Protein AF-A0A978UAP6-F1 (afdb_monomer_lite)

Radius of gyration: 18.36 Å; chains: 1; bounding box: 58×36×47 Å

Sequence (114 aa):
MGHSIQLDHVVLLTVEFDDREIFQWSKVTTSINNLILGKLYYDHCGTMRIQGNHNYSCKLKFKEQSIIDQYPHQVHGSVQDRNGKMIAILFGKWDESMHYVDRNCSGKGKGLES

Structure (mmCIF, N/CA/C/O backbone):
data_AF-A0A978UAP6-F1
#
_entry.id   AF-A0A978UAP6-F1
#
loop_
_atom_site.group_PDB
_atom_site.id
_atom_site.type_symbol
_atom_site.label_atom_id
_atom_site.label_alt_id
_atom_site.label_comp_id
_atom_site.label_asym_id
_atom_site.label_entity_id
_atom_site.label_seq_id
_atom_site.pdbx_PDB_ins_code
_atom_site.Cartn_x
_atom_site.Cartn_y
_atom_site.Cartn_z
_atom_site.occupancy
_atom_site.B_iso_or_equiv
_atom_site.auth_seq_id
_atom_site.auth_comp_id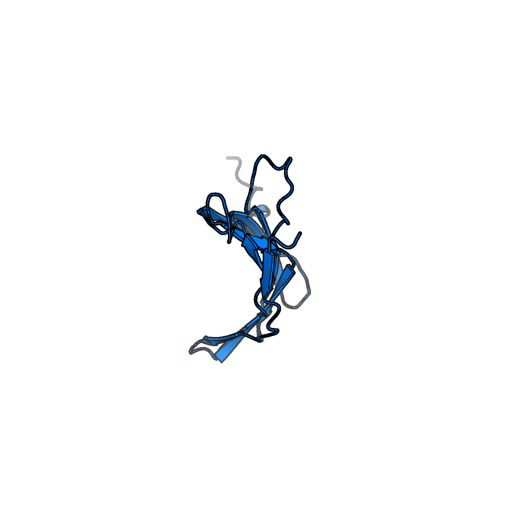
_atom_site.auth_asym_id
_atom_site.auth_atom_id
_atom_site.pdbx_PDB_model_num
ATOM 1 N N . MET A 1 1 ? -17.503 -7.825 25.198 1.00 42.81 1 MET A N 1
ATOM 2 C CA . MET A 1 1 ? -18.664 -7.089 24.656 1.00 42.81 1 MET A CA 1
ATOM 3 C C . MET A 1 1 ? -18.239 -6.595 23.285 1.00 42.81 1 MET A C 1
ATOM 5 O O . MET A 1 1 ? -17.190 -5.977 23.203 1.00 42.81 1 MET A O 1
ATOM 9 N N . GLY A 1 2 ? -18.893 -7.040 22.213 1.00 53.28 2 GLY A N 1
ATOM 10 C CA . GLY A 1 2 ? -18.438 -6.805 20.837 1.00 53.28 2 GLY A CA 1
ATOM 11 C C . GLY A 1 2 ? -18.631 -5.349 20.416 1.00 53.28 2 GLY A C 1
ATOM 12 O O . GLY A 1 2 ? -19.731 -4.823 20.547 1.00 53.28 2 GLY A O 1
ATOM 13 N N . HIS A 1 3 ? -17.565 -4.706 19.932 1.00 62.56 3 HIS A N 1
ATOM 14 C CA . HIS A 1 3 ? -17.578 -3.297 19.509 1.00 62.56 3 HIS A CA 1
ATOM 15 C C . HIS A 1 3 ? -17.054 -3.074 18.079 1.00 62.56 3 HIS A C 1
ATOM 17 O O . HIS A 1 3 ? -16.955 -1.924 17.650 1.00 62.56 3 HIS A O 1
ATOM 23 N N . SER A 1 4 ? -16.752 -4.141 17.330 1.00 53.44 4 SER A N 1
ATOM 24 C CA . SER A 1 4 ? -16.242 -4.054 15.959 1.00 53.44 4 SER A CA 1
ATOM 25 C C . SER A 1 4 ? -16.823 -5.148 15.060 1.00 53.44 4 SER A C 1
ATOM 27 O O . SER A 1 4 ? -17.086 -6.269 15.498 1.00 53.44 4 SER A O 1
ATOM 29 N N . ILE A 1 5 ? -17.035 -4.800 13.789 1.00 71.25 5 ILE A N 1
ATOM 30 C CA . ILE A 1 5 ? -17.322 -5.741 12.701 1.00 71.25 5 ILE A CA 1
ATOM 31 C C . ILE A 1 5 ? -16.099 -5.730 11.786 1.00 71.25 5 ILE A C 1
ATOM 33 O O . ILE A 1 5 ? -15.694 -4.665 11.313 1.00 71.25 5 ILE A O 1
ATOM 37 N N . GLN A 1 6 ? -15.519 -6.906 11.550 1.00 58.72 6 GLN A N 1
ATOM 38 C CA . GLN A 1 6 ? -14.449 -7.106 10.576 1.00 58.72 6 GLN A CA 1
ATOM 39 C C . GLN A 1 6 ? -15.047 -7.660 9.283 1.00 58.72 6 GLN A C 1
ATOM 41 O O . GLN A 1 6 ? -15.780 -8.648 9.299 1.00 58.72 6 GLN A O 1
ATOM 46 N N . LEU A 1 7 ? -14.743 -7.006 8.164 1.00 56.16 7 LEU A N 1
ATOM 47 C CA . LEU A 1 7 ? -15.136 -7.447 6.829 1.00 56.16 7 LEU A CA 1
ATOM 48 C C . LEU A 1 7 ? -13.905 -8.000 6.104 1.00 56.16 7 LEU A C 1
ATOM 50 O O . LEU A 1 7 ? -13.169 -7.238 5.480 1.00 56.16 7 LEU A O 1
ATOM 54 N N . ASP A 1 8 ? -13.709 -9.317 6.158 1.00 58.12 8 ASP A N 1
ATOM 55 C CA . ASP A 1 8 ? -12.714 -10.030 5.346 1.00 58.12 8 ASP A CA 1
ATOM 56 C C . ASP A 1 8 ? -13.405 -10.675 4.140 1.00 58.12 8 ASP A C 1
ATOM 58 O O . ASP A 1 8 ? -13.589 -11.888 4.054 1.00 58.12 8 ASP A O 1
ATOM 62 N N . HIS A 1 9 ? -13.821 -9.851 3.178 1.00 53.97 9 HIS A N 1
ATOM 63 C CA . HIS A 1 9 ? -14.132 -10.381 1.857 1.00 53.97 9 HIS A CA 1
ATOM 64 C C . HIS A 1 9 ? -12.829 -10.427 1.059 1.00 53.97 9 HIS A C 1
ATOM 66 O O . HIS A 1 9 ? -12.277 -9.382 0.707 1.00 53.97 9 HIS A O 1
ATOM 72 N N . VAL A 1 10 ? -12.338 -11.629 0.747 1.00 66.06 10 VAL A N 1
ATOM 73 C CA . VAL A 1 10 ? -11.191 -11.817 -0.155 1.00 66.06 10 VAL A CA 1
ATOM 74 C C . VAL A 1 10 ? -11.665 -11.551 -1.590 1.00 66.06 10 VAL A C 1
ATOM 76 O O . VAL A 1 10 ? -11.893 -12.461 -2.376 1.00 66.06 10 VAL A O 1
ATOM 79 N N . VAL A 1 11 ? -11.926 -10.280 -1.911 1.00 82.75 11 VAL A N 1
ATOM 80 C CA . VAL A 1 11 ? -12.155 -9.816 -3.286 1.00 82.75 11 VAL A CA 1
ATOM 81 C C . VAL A 1 11 ? -10.795 -9.559 -3.916 1.00 82.75 11 VAL A C 1
ATOM 83 O O . VAL A 1 11 ? -9.993 -8.805 -3.360 1.00 82.75 11 VAL A O 1
ATOM 86 N N . LEU A 1 12 ? -10.538 -10.155 -5.077 1.00 89.56 12 LEU A N 1
ATOM 87 C CA . LEU A 1 12 ? -9.438 -9.740 -5.938 1.00 89.56 12 LEU A CA 1
ATOM 88 C C . LEU A 1 12 ? -9.932 -8.605 -6.837 1.00 89.56 12 LEU A C 1
ATOM 90 O O . LEU A 1 12 ? -10.754 -8.817 -7.725 1.00 89.56 12 LEU A O 1
ATOM 94 N N . LEU A 1 13 ? -9.450 -7.396 -6.579 1.00 95.00 13 LEU A N 1
ATOM 95 C CA . LEU A 1 13 ? -9.656 -6.247 -7.448 1.00 95.00 13 LEU A CA 1
ATOM 96 C C . LEU A 1 13 ? -8.665 -6.337 -8.604 1.00 95.00 13 LEU A C 1
ATOM 98 O O . LEU A 1 13 ? -7.512 -6.707 -8.396 1.00 95.00 13 LEU A O 1
ATOM 102 N N . THR A 1 14 ? -9.131 -6.022 -9.808 1.00 95.56 14 THR A N 1
ATOM 103 C CA . THR A 1 14 ? -8.322 -6.003 -11.029 1.00 95.56 14 THR A CA 1
ATOM 104 C C . THR A 1 14 ? -8.540 -4.671 -11.732 1.00 95.56 14 THR A C 1
ATOM 106 O O . THR A 1 14 ? -9.684 -4.258 -11.917 1.00 95.56 14 THR A O 1
ATOM 109 N N . VAL A 1 15 ? -7.451 -4.009 -12.108 1.00 96.31 15 VAL A N 1
ATOM 110 C CA . VAL A 1 15 ? -7.450 -2.843 -12.998 1.00 96.31 15 VAL A CA 1
ATOM 111 C C . VAL A 1 15 ? -6.629 -3.202 -14.223 1.00 96.31 15 VAL A C 1
ATOM 113 O O . VAL A 1 15 ? -5.492 -3.640 -14.076 1.00 96.31 15 VAL A O 1
ATOM 116 N N . GLU A 1 16 ? -7.213 -3.020 -15.403 1.00 96.81 16 GLU A N 1
ATOM 117 C CA . GLU A 1 16 ? -6.561 -3.182 -16.701 1.00 96.81 16 GLU A CA 1
ATOM 118 C C . GLU A 1 16 ? -6.492 -1.815 -17.387 1.00 96.81 16 GLU A C 1
ATOM 120 O O . GLU A 1 16 ? -7.492 -1.095 -17.447 1.00 96.81 16 GLU A O 1
ATOM 125 N N . PHE A 1 17 ? -5.302 -1.452 -17.856 1.00 95.00 17 PHE A N 1
ATOM 126 C CA . PHE A 1 17 ? -5.040 -0.248 -18.637 1.00 95.00 17 PHE A CA 1
ATOM 127 C C . PHE A 1 17 ? -5.044 -0.562 -20.142 1.00 95.00 17 PHE A C 1
ATO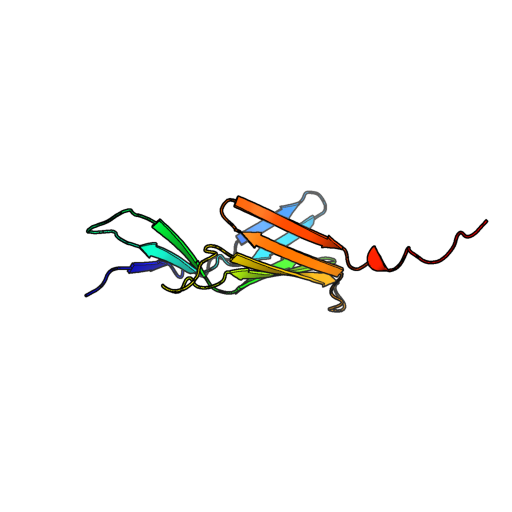M 129 O O . PHE A 1 17 ? -4.877 -1.711 -20.551 1.00 95.00 17 PHE A O 1
ATOM 136 N N . ASP A 1 18 ? -5.196 0.463 -20.986 1.00 97.06 18 ASP A N 1
ATOM 137 C CA . ASP A 1 18 ? -5.274 0.310 -22.452 1.00 97.06 18 ASP A CA 1
ATOM 138 C C . ASP A 1 18 ? -4.011 -0.318 -23.077 1.00 97.06 18 ASP A C 1
ATOM 140 O O . ASP A 1 18 ? -4.067 -0.932 -24.145 1.00 97.06 18 ASP A O 1
ATOM 144 N N . ASP A 1 19 ? -2.862 -0.197 -22.406 1.00 95.25 19 ASP A N 1
ATOM 145 C CA . ASP A 1 19 ? -1.592 -0.823 -22.790 1.00 95.25 19 ASP A CA 1
ATOM 146 C C . ASP A 1 19 ? -1.478 -2.298 -22.355 1.00 95.25 19 ASP A C 1
ATOM 148 O O . ASP A 1 19 ? -0.428 -2.924 -22.536 1.00 95.25 19 ASP A O 1
ATOM 152 N N . ARG A 1 20 ? -2.577 -2.867 -21.840 1.00 95.12 20 ARG A N 1
ATOM 153 C CA . ARG A 1 20 ? -2.704 -4.227 -21.295 1.00 95.12 20 ARG A CA 1
ATOM 154 C C . ARG A 1 20 ? -1.917 -4.462 -20.008 1.00 95.12 20 ARG A C 1
ATOM 156 O O . ARG A 1 20 ? -1.717 -5.618 -19.617 1.00 95.12 20 ARG A O 1
ATOM 163 N N . GLU A 1 21 ? -1.470 -3.405 -19.330 1.00 94.81 21 GLU A N 1
ATOM 164 C CA . GLU A 1 21 ? -0.954 -3.544 -17.975 1.00 94.81 21 GLU A CA 1
ATOM 165 C C . GLU A 1 21 ? -2.114 -3.839 -17.013 1.00 94.81 21 GLU A C 1
ATOM 167 O O . GLU A 1 21 ? -3.126 -3.139 -16.978 1.00 94.81 21 GLU A O 1
ATOM 172 N N . ILE A 1 22 ? -1.971 -4.915 -16.241 1.00 95.12 22 ILE A N 1
ATOM 173 C CA . ILE A 1 22 ? -2.972 -5.402 -15.295 1.00 95.12 22 ILE A CA 1
ATOM 174 C C . ILE A 1 22 ? -2.376 -5.350 -13.897 1.00 95.12 22 ILE A C 1
ATOM 176 O O . ILE A 1 22 ? -1.333 -5.956 -13.647 1.00 95.12 22 ILE A O 1
ATOM 180 N N . PHE A 1 23 ? -3.081 -4.703 -12.972 1.00 95.75 23 PHE A N 1
ATOM 181 C CA . PHE A 1 23 ? -2.772 -4.728 -11.547 1.00 95.75 23 PHE A CA 1
ATOM 182 C C . PHE A 1 23 ? -3.869 -5.430 -10.768 1.00 95.75 23 PHE A C 1
ATOM 184 O O . PHE A 1 23 ? -5.054 -5.134 -10.928 1.00 95.75 23 PHE A O 1
ATOM 191 N N . GLN A 1 24 ? -3.459 -6.328 -9.877 1.00 95.88 24 GLN A N 1
ATOM 192 C CA . GLN A 1 24 ? -4.364 -7.088 -9.029 1.00 95.88 24 GLN A CA 1
ATOM 193 C C . GLN A 1 24 ? -3.993 -6.953 -7.560 1.00 95.88 24 GLN A C 1
ATOM 195 O O . GLN A 1 24 ? -2.817 -7.016 -7.196 1.00 95.88 24 GLN A O 1
ATOM 200 N N . TRP A 1 25 ? -4.993 -6.777 -6.702 1.00 95.69 25 TRP A N 1
ATOM 201 C CA . TRP A 1 25 ? -4.797 -6.743 -5.256 1.00 95.69 25 TRP A CA 1
ATOM 202 C C . TRP A 1 25 ? -6.067 -7.116 -4.506 1.00 95.69 25 TRP A C 1
ATOM 204 O O . TRP A 1 25 ? -7.181 -6.940 -4.994 1.00 95.69 25 TRP A O 1
ATOM 214 N N . SER A 1 26 ? -5.903 -7.590 -3.276 1.00 92.38 26 SER A N 1
ATOM 215 C CA . SER A 1 26 ? -7.010 -7.704 -2.329 1.00 92.38 26 SER A CA 1
ATOM 216 C C . SER A 1 26 ? -7.053 -6.497 -1.405 1.00 92.38 26 SER A C 1
ATOM 218 O O . SER A 1 26 ? -6.012 -5.959 -1.016 1.00 92.38 26 SER A O 1
ATOM 220 N N . LYS A 1 27 ? -8.268 -6.070 -1.043 1.00 89.25 27 LYS A N 1
ATOM 221 C CA . LYS A 1 27 ? -8.459 -5.049 -0.010 1.00 89.25 27 LYS A CA 1
ATOM 222 C C . LYS A 1 27 ? -7.870 -5.553 1.314 1.00 89.25 27 LYS A C 1
ATOM 224 O O . LYS A 1 27 ? -7.936 -6.742 1.611 1.00 89.25 27 LYS A O 1
ATOM 229 N N . VAL A 1 28 ? -7.299 -4.646 2.100 1.00 90.50 28 VAL A N 1
ATOM 230 C CA . VAL A 1 28 ? -6.932 -4.934 3.492 1.00 90.50 28 VAL A CA 1
ATOM 231 C C . VAL A 1 28 ? -8.168 -4.968 4.388 1.00 90.50 28 VAL A C 1
ATOM 233 O O . VAL A 1 28 ? -9.215 -4.413 4.034 1.00 90.50 28 VAL A O 1
ATOM 236 N N . THR A 1 29 ? -8.037 -5.588 5.559 1.00 89.69 29 THR A N 1
ATOM 237 C CA . THR A 1 29 ? -9.106 -5.646 6.554 1.00 89.69 29 THR A CA 1
ATOM 238 C C . THR A 1 29 ? -9.544 -4.231 6.923 1.00 89.69 29 THR A C 1
ATOM 240 O O . THR A 1 29 ? -8.727 -3.347 7.187 1.00 89.69 29 THR A O 1
ATOM 243 N N . THR A 1 30 ? -10.857 -4.005 6.897 1.00 88.50 30 THR A N 1
ATOM 244 C CA . THR A 1 30 ? -11.479 -2.748 7.320 1.00 88.50 30 THR A CA 1
ATOM 245 C C . THR A 1 30 ? -12.332 -3.008 8.548 1.00 88.50 30 THR A C 1
ATOM 247 O O . THR A 1 30 ? -13.235 -3.844 8.498 1.00 88.50 30 THR A O 1
ATOM 250 N N . SER A 1 31 ? -12.071 -2.259 9.614 1.00 85.81 31 SER A N 1
ATOM 251 C CA . SER A 1 31 ? -12.856 -2.304 10.846 1.00 85.81 31 SER A CA 1
ATOM 252 C C . SER A 1 31 ? -13.687 -1.035 10.963 1.00 85.81 31 SER A C 1
ATOM 254 O O . SER A 1 31 ? -13.158 0.066 10.814 1.00 85.81 31 SER A O 1
ATOM 256 N N . ILE A 1 32 ? -14.982 -1.186 11.242 1.00 85.75 32 ILE A N 1
ATOM 257 C CA . ILE A 1 32 ? -15.865 -0.073 11.612 1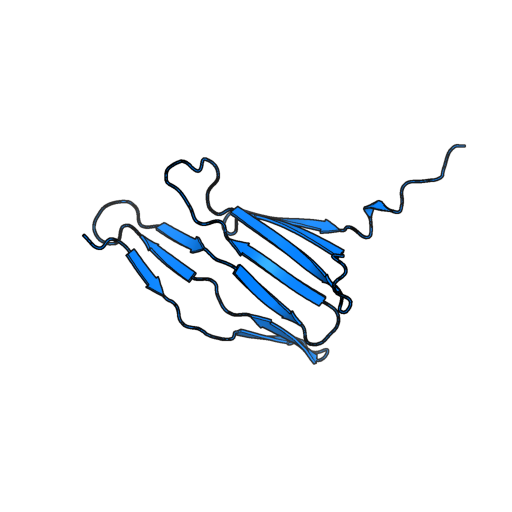.00 85.75 32 ILE A CA 1
ATOM 258 C C . ILE A 1 32 ? -16.081 -0.151 13.119 1.00 85.75 32 ILE A C 1
ATOM 260 O O . ILE A 1 32 ? -16.549 -1.173 13.627 1.00 85.75 32 ILE A O 1
ATOM 264 N N . ASN A 1 33 ? -15.724 0.916 13.826 1.00 84.25 33 ASN A N 1
ATOM 265 C CA . ASN A 1 33 ? -15.698 0.959 15.283 1.00 84.25 33 ASN A CA 1
ATOM 266 C C . ASN A 1 33 ? -16.752 1.931 15.836 1.00 84.25 33 ASN A C 1
ATOM 268 O O . ASN A 1 33 ? -17.231 2.821 15.129 1.00 84.25 33 ASN A O 1
ATOM 272 N N . ASN A 1 34 ? -17.080 1.779 17.124 1.00 84.19 34 ASN A N 1
ATOM 273 C CA . ASN A 1 34 ? -18.023 2.630 17.868 1.00 84.19 34 ASN A CA 1
ATOM 274 C C . ASN A 1 34 ? -19.452 2.668 17.285 1.00 84.19 34 ASN A C 1
ATOM 276 O O . ASN A 1 34 ? -20.102 3.708 17.291 1.00 84.19 34 ASN A O 1
ATOM 280 N N . LEU A 1 35 ? -19.971 1.525 16.820 1.00 84.31 35 LEU A N 1
ATOM 281 C CA . LEU A 1 35 ? -21.312 1.428 16.212 1.00 84.31 35 LEU A CA 1
ATOM 282 C C . LEU A 1 35 ? -22.481 1.726 17.172 1.00 84.31 35 LEU A C 1
ATOM 284 O O . LEU A 1 35 ? -23.582 2.006 16.712 1.00 84.31 35 LEU A O 1
ATOM 288 N N . ILE A 1 36 ? -22.263 1.633 18.488 1.00 79.19 36 ILE A N 1
ATOM 289 C CA . ILE A 1 36 ? -23.323 1.773 19.505 1.00 79.19 36 ILE A CA 1
ATOM 290 C C . ILE A 1 36 ? -23.201 3.099 20.264 1.00 79.19 36 ILE A C 1
ATOM 292 O O . ILE A 1 36 ? -24.205 3.758 20.519 1.00 79.19 36 ILE A O 1
ATOM 296 N N . LEU A 1 37 ? -21.984 3.497 20.645 1.00 76.38 37 LEU A N 1
ATOM 297 C CA . LEU A 1 37 ? -21.747 4.702 21.435 1.00 76.38 37 LEU A CA 1
ATOM 298 C C . LEU A 1 37 ? -20.360 5.282 21.132 1.00 76.38 37 LEU A C 1
ATOM 300 O O . LEU A 1 37 ? -19.373 4.548 21.118 1.00 76.38 37 LEU A O 1
ATOM 304 N N . GLY A 1 38 ? -20.291 6.600 20.933 1.00 80.44 38 GLY A N 1
ATOM 305 C CA . GLY A 1 38 ? -19.067 7.330 20.592 1.00 80.44 38 GLY A CA 1
ATOM 306 C C . GLY A 1 38 ? -19.040 7.816 19.141 1.00 80.44 38 GLY A C 1
ATOM 307 O O . GLY A 1 38 ? -20.015 7.690 18.404 1.00 80.44 38 GLY A O 1
ATOM 308 N N . LYS A 1 39 ? -17.914 8.411 18.726 1.00 81.88 39 LYS A N 1
ATOM 309 C CA . LYS A 1 39 ? -17.713 8.835 17.334 1.00 81.88 39 LYS A CA 1
ATOM 310 C C . LYS A 1 39 ? -17.347 7.618 16.493 1.00 81.88 39 LYS A C 1
ATOM 312 O O . LYS A 1 39 ? -16.352 6.952 16.783 1.00 81.88 39 LYS A O 1
ATOM 317 N N . LEU A 1 40 ? -18.141 7.362 15.459 1.00 87.19 40 LEU A N 1
ATOM 318 C CA . LEU A 1 40 ? -17.870 6.320 14.480 1.00 87.19 40 LEU A CA 1
ATOM 319 C C . LEU A 1 40 ? -16.559 6.620 13.745 1.00 87.19 40 LEU A C 1
ATOM 321 O O . LEU A 1 40 ? -16.334 7.749 13.303 1.00 87.19 40 LEU A O 1
ATOM 325 N N . TYR A 1 41 ? -15.705 5.608 13.620 1.00 82.38 41 TYR A N 1
ATOM 326 C CA . TYR A 1 41 ? -14.475 5.698 12.838 1.00 82.38 41 TYR A CA 1
ATOM 327 C C . TYR A 1 41 ? -14.161 4.374 12.144 1.00 82.38 41 TYR A C 1
ATOM 329 O O . TYR A 1 41 ? -14.632 3.306 12.548 1.00 82.38 41 TYR A O 1
ATOM 337 N N . TYR A 1 42 ? -13.365 4.477 11.086 1.00 87.44 42 TYR A N 1
ATOM 338 C CA . TYR A 1 42 ? -12.936 3.367 10.249 1.00 87.44 42 TYR A CA 1
ATOM 339 C C . TYR A 1 42 ? -11.432 3.212 10.394 1.00 87.44 42 TYR A C 1
ATOM 341 O O . TYR A 1 42 ? -10.726 4.217 10.420 1.00 87.44 42 TYR A O 1
ATOM 349 N N . ASP A 1 43 ? -10.955 1.976 10.448 1.00 88.50 43 ASP A N 1
ATOM 350 C CA . ASP A 1 43 ? -9.526 1.694 10.372 1.00 88.50 43 ASP A CA 1
ATOM 351 C C . ASP A 1 43 ? -9.235 0.653 9.290 1.00 88.50 43 ASP A C 1
ATOM 353 O O . ASP A 1 43 ? -10.083 -0.175 8.930 1.00 88.50 43 ASP A O 1
ATOM 357 N N . HIS A 1 44 ? -8.029 0.730 8.745 1.00 91.12 44 HIS A N 1
ATOM 358 C CA . HIS A 1 44 ? -7.494 -0.197 7.763 1.00 91.12 44 HIS A CA 1
ATOM 359 C C . HIS A 1 44 ? -6.229 -0.806 8.341 1.00 91.12 44 HIS A C 1
ATOM 361 O O . HIS A 1 44 ? -5.309 -0.085 8.714 1.00 91.12 44 HIS A O 1
ATOM 367 N N . CYS A 1 45 ? -6.158 -2.132 8.385 1.00 91.25 45 CYS A N 1
ATOM 368 C CA . CYS A 1 45 ? -4.992 -2.823 8.916 1.00 91.25 45 CYS A CA 1
ATOM 369 C C . CYS A 1 45 ? -4.622 -4.036 8.063 1.00 91.25 45 CYS A C 1
ATOM 371 O O . CYS A 1 45 ? -5.451 -4.639 7.384 1.00 91.25 45 CYS A O 1
ATOM 373 N N . GLY A 1 46 ? -3.335 -4.383 8.082 1.00 93.12 46 GLY A N 1
ATOM 374 C CA . GLY A 1 46 ? -2.811 -5.543 7.368 1.00 93.12 46 GLY A CA 1
ATOM 375 C C . GLY A 1 46 ? -1.932 -5.178 6.176 1.00 93.12 46 GLY A C 1
ATOM 376 O O . GLY A 1 46 ? -1.404 -4.072 6.063 1.00 93.12 46 GLY A O 1
ATOM 377 N N . THR A 1 47 ? -1.688 -6.159 5.307 1.00 95.25 47 THR A N 1
ATOM 378 C CA . THR A 1 47 ? -0.772 -6.014 4.168 1.00 95.25 47 THR A CA 1
ATOM 379 C C . THR A 1 47 ? -1.518 -6.158 2.851 1.00 95.25 47 THR A C 1
ATOM 381 O O . THR A 1 47 ? -1.974 -7.249 2.521 1.00 95.25 47 THR A O 1
ATOM 384 N N . MET A 1 48 ? -1.539 -5.087 2.063 1.00 95.75 48 MET A N 1
ATOM 385 C CA . MET A 1 48 ? -1.949 -5.119 0.665 1.00 95.75 48 MET A CA 1
ATOM 386 C C . MET A 1 48 ? -0.759 -5.517 -0.204 1.00 95.75 48 MET A C 1
ATOM 388 O O . MET A 1 48 ? 0.341 -4.976 -0.055 1.00 95.75 48 MET A O 1
ATOM 392 N N . ARG A 1 49 ? -0.977 -6.445 -1.132 1.00 95.62 49 ARG A N 1
ATOM 393 C CA . ARG A 1 49 ? -0.023 -6.764 -2.195 1.00 95.62 49 ARG A CA 1
ATOM 394 C C . ARG A 1 49 ? -0.678 -6.442 -3.524 1.00 95.62 49 ARG A C 1
ATOM 396 O O . ARG A 1 49 ? -1.719 -7.012 -3.829 1.00 95.62 49 ARG A O 1
ATOM 403 N N . ILE A 1 50 ? -0.062 -5.533 -4.264 1.00 96.56 50 ILE A N 1
ATOM 404 C CA . ILE A 1 50 ? -0.456 -5.145 -5.610 1.00 96.56 50 ILE A CA 1
ATOM 405 C C . ILE A 1 50 ? 0.521 -5.825 -6.563 1.00 96.56 50 ILE A C 1
ATOM 407 O O . ILE A 1 50 ? 1.726 -5.565 -6.523 1.00 96.56 50 ILE A O 1
ATOM 411 N N . GLN A 1 51 ? 0.007 -6.734 -7.378 1.00 95.06 51 GLN A N 1
ATOM 412 C CA . GLN A 1 51 ? 0.773 -7.491 -8.358 1.00 95.06 51 GLN A CA 1
ATOM 413 C C . GLN A 1 51 ? 0.453 -6.958 -9.749 1.00 95.06 51 GLN A C 1
ATOM 415 O O . GLN A 1 51 ? -0.700 -7.006 -10.166 1.00 95.06 51 GLN A O 1
ATOM 420 N N . GLY A 1 52 ? 1.465 -6.427 -10.436 1.00 91.94 52 GLY A N 1
ATOM 421 C CA . GLY A 1 52 ? 1.390 -6.126 -11.860 1.00 91.94 52 GLY A CA 1
ATOM 422 C C . GLY A 1 52 ? 1.732 -7.358 -12.702 1.00 91.94 52 GLY A C 1
ATOM 423 O O . GLY A 1 52 ? 2.537 -8.190 -12.279 1.00 91.94 52 GLY A O 1
ATOM 424 N N . ASN A 1 53 ? 1.168 -7.463 -13.905 1.00 92.50 53 ASN A N 1
ATOM 425 C CA . ASN A 1 53 ? 1.551 -8.475 -14.902 1.00 92.50 53 ASN A CA 1
ATOM 426 C C . ASN A 1 53 ? 2.846 -8.124 -15.670 1.00 92.50 53 ASN A C 1
ATOM 428 O O . ASN A 1 53 ? 3.366 -8.970 -16.397 1.00 92.50 53 ASN A O 1
ATOM 432 N N . HIS A 1 54 ? 3.360 -6.898 -15.523 1.00 91.12 54 HIS A N 1
ATOM 433 C CA . HIS A 1 54 ? 4.553 -6.399 -16.212 1.00 91.12 54 HIS A CA 1
ATOM 434 C C . HIS A 1 54 ? 5.748 -6.199 -15.262 1.00 91.12 54 HIS A C 1
ATOM 436 O O . HIS A 1 54 ? 6.385 -7.157 -14.825 1.00 91.12 54 HIS A O 1
ATOM 442 N N . ASN A 1 55 ? 6.123 -4.942 -15.003 1.00 90.75 55 ASN A N 1
ATOM 443 C CA . ASN A 1 55 ? 7.454 -4.602 -14.503 1.00 90.75 55 ASN A CA 1
ATOM 444 C C . ASN A 1 55 ? 7.519 -4.442 -12.990 1.00 90.75 55 ASN A C 1
ATOM 446 O O . ASN A 1 55 ? 8.602 -4.606 -12.427 1.00 90.75 55 ASN A O 1
ATOM 450 N N . TYR A 1 56 ? 6.399 -4.103 -12.350 1.00 93.19 56 TYR A N 1
ATOM 451 C CA . TYR A 1 56 ? 6.397 -3.651 -10.967 1.00 93.19 56 TYR A CA 1
ATOM 452 C C . TYR A 1 56 ? 5.374 -4.375 -10.101 1.00 93.19 56 TYR A C 1
ATOM 454 O O . TYR A 1 56 ? 4.269 -4.713 -10.521 1.00 93.19 56 TYR A O 1
ATOM 462 N N . SER A 1 57 ? 5.750 -4.558 -8.841 1.00 95.75 57 SER A N 1
ATOM 463 C CA . SER A 1 57 ? 4.850 -4.963 -7.768 1.00 95.75 57 SER A CA 1
ATOM 464 C C . SER A 1 57 ? 4.991 -4.006 -6.592 1.00 95.75 57 SER A C 1
ATOM 466 O O . SER A 1 57 ? 6.034 -3.376 -6.400 1.00 95.75 57 SER A O 1
ATOM 468 N N . CYS A 1 58 ? 3.933 -3.878 -5.799 1.00 96.69 58 CYS A N 1
ATOM 469 C CA . CYS A 1 58 ? 3.906 -3.001 -4.641 1.00 96.69 58 CYS A CA 1
ATOM 470 C C . CYS A 1 58 ? 3.380 -3.745 -3.414 1.00 96.69 58 CYS A C 1
ATOM 472 O O . CYS A 1 58 ? 2.449 -4.549 -3.484 1.00 96.69 58 CYS A O 1
ATOM 474 N N . LYS A 1 59 ? 3.981 -3.468 -2.259 1.00 97.00 59 LYS A N 1
ATOM 475 C CA . LYS A 1 59 ? 3.514 -3.949 -0.960 1.00 97.00 59 LYS A CA 1
ATOM 476 C C . LYS A 1 59 ? 3.235 -2.749 -0.072 1.00 97.00 59 LYS A C 1
ATOM 478 O O . LYS A 1 59 ? 4.151 -1.979 0.193 1.00 97.00 59 LYS A O 1
ATOM 483 N N . LEU A 1 60 ? 2.012 -2.636 0.437 1.00 97.94 60 LEU A N 1
ATOM 484 C CA . LEU A 1 60 ? 1.613 -1.617 1.408 1.00 97.94 60 LEU A CA 1
ATOM 485 C C . LEU A 1 60 ? 1.243 -2.294 2.727 1.00 97.94 60 LEU A C 1
ATOM 487 O O . LEU A 1 60 ? 0.470 -3.249 2.751 1.00 97.94 60 LEU A O 1
ATOM 491 N N . LYS A 1 61 ? 1.792 -1.803 3.832 1.00 96.94 61 LYS A N 1
ATOM 492 C CA . LYS A 1 61 ? 1.470 -2.222 5.192 1.00 96.94 61 LYS A CA 1
ATOM 493 C C . LYS A 1 61 ? 0.714 -1.093 5.875 1.00 96.94 61 LYS A C 1
ATOM 495 O O . LYS A 1 61 ? 1.285 -0.035 6.123 1.00 96.94 61 LYS A O 1
ATOM 500 N N . PHE A 1 62 ? -0.544 -1.359 6.188 1.00 95.75 62 PHE A N 1
ATOM 501 C CA . PHE A 1 62 ? -1.401 -0.497 6.980 1.00 95.75 62 PHE A CA 1
ATOM 502 C C . PHE A 1 62 ? -1.173 -0.852 8.447 1.00 95.75 62 PHE A C 1
ATOM 504 O O . PHE A 1 62 ? -1.327 -2.015 8.845 1.00 95.75 62 PHE A O 1
ATOM 511 N N . LYS A 1 63 ? -0.690 0.118 9.223 1.00 91.94 63 LYS A N 1
ATOM 512 C CA . LYS A 1 63 ? -0.366 -0.079 10.633 1.00 91.94 63 LYS A CA 1
ATOM 513 C C . LYS A 1 63 ? -1.665 -0.200 11.423 1.00 91.94 63 LYS A C 1
ATOM 515 O O . LYS A 1 63 ? -2.480 0.710 11.393 1.00 91.94 63 LYS A O 1
ATOM 520 N N . GLU A 1 64 ? -1.809 -1.309 12.139 1.00 86.12 64 GLU A N 1
ATOM 521 C CA . GLU A 1 64 ? -2.899 -1.493 13.092 1.00 86.12 64 GLU A CA 1
ATOM 522 C C . GLU A 1 64 ? -2.818 -0.428 14.186 1.00 86.12 64 GLU A C 1
ATOM 524 O O . GLU A 1 64 ? -1.751 -0.209 14.769 1.00 86.12 64 GLU A O 1
ATOM 529 N N . GLN A 1 65 ? -3.934 0.254 14.426 1.00 80.25 65 GLN A N 1
ATOM 530 C CA . GLN A 1 65 ? -3.997 1.319 15.409 1.00 80.25 65 GLN A CA 1
ATOM 531 C C . GLN A 1 65 ? -4.021 0.746 16.830 1.00 80.25 65 GLN A C 1
ATOM 533 O O . GLN A 1 65 ? -4.902 -0.032 17.192 1.00 80.25 65 GLN A O 1
ATOM 538 N N . SER A 1 66 ? -3.078 1.176 17.668 1.00 75.75 66 SER A N 1
ATOM 539 C CA . SER A 1 66 ? -3.113 0.937 19.113 1.00 75.75 66 SER A CA 1
ATOM 540 C C . SER A 1 66 ? -3.580 2.181 19.876 1.00 75.75 66 SER A C 1
ATOM 542 O O . SER A 1 66 ? -3.473 3.307 19.394 1.00 75.75 66 SER A O 1
ATOM 544 N N . ILE A 1 67 ? -4.055 1.989 21.112 1.00 67.06 67 ILE A N 1
ATOM 545 C CA . ILE A 1 67 ? -4.533 3.071 22.000 1.00 67.06 67 ILE A CA 1
ATOM 546 C C . ILE A 1 67 ? -3.433 4.115 22.291 1.00 67.06 67 ILE A C 1
ATOM 548 O O . ILE A 1 67 ? -3.732 5.259 22.619 1.00 67.06 67 ILE A O 1
ATOM 552 N N . ILE A 1 68 ? -2.160 3.731 22.165 1.00 71.94 68 ILE A N 1
ATOM 553 C CA . ILE A 1 68 ? -0.994 4.561 22.507 1.00 71.94 68 ILE A CA 1
ATOM 554 C C . ILE A 1 68 ? -0.427 5.271 21.259 1.00 71.94 68 ILE A C 1
ATOM 556 O O . ILE A 1 68 ? 0.445 6.134 21.367 1.00 71.94 68 ILE A O 1
ATOM 560 N N . ASP A 1 69 ? -0.908 4.941 20.056 1.00 75.50 69 ASP A N 1
ATOM 561 C CA . ASP A 1 69 ? -0.365 5.508 18.826 1.00 75.50 69 ASP A CA 1
ATOM 562 C C . ASP A 1 69 ? -0.733 6.987 18.657 1.00 75.50 69 ASP A C 1
ATOM 564 O O . ASP A 1 69 ? -1.883 7.347 18.422 1.00 75.50 69 ASP A O 1
ATOM 568 N N . GLN A 1 70 ? 0.286 7.849 18.682 1.00 77.69 70 GLN A N 1
ATOM 569 C CA . GLN A 1 70 ? 0.145 9.291 18.428 1.00 77.69 70 GLN A CA 1
ATOM 570 C C . GLN A 1 70 ? -0.087 9.631 16.946 1.00 77.69 70 GLN A C 1
ATOM 572 O O . GLN A 1 70 ? -0.495 10.740 16.616 1.00 77.69 70 GLN A O 1
ATOM 577 N N . TYR A 1 71 ? 0.177 8.679 16.048 1.00 83.50 71 TYR A N 1
ATOM 578 C CA . TYR A 1 71 ? 0.109 8.863 14.600 1.00 83.50 71 TYR A CA 1
ATOM 579 C C . TYR A 1 71 ? -0.764 7.753 14.000 1.00 83.50 71 TYR A C 1
ATOM 581 O O . TYR A 1 71 ? -0.239 6.676 13.692 1.00 83.50 71 TYR A O 1
ATOM 589 N N . PRO A 1 72 ? -2.084 7.967 13.884 1.00 89.19 72 PRO A N 1
ATOM 590 C CA . PRO A 1 72 ? -2.998 6.973 13.334 1.00 89.19 72 PRO A CA 1
ATOM 591 C C . PRO A 1 72 ? -2.817 6.820 11.818 1.00 89.19 72 PRO A C 1
ATOM 593 O O . PRO A 1 72 ? -2.124 7.616 11.179 1.00 89.19 72 PRO A O 1
ATOM 596 N N . HIS A 1 73 ? -3.441 5.781 11.257 1.00 93.31 73 HIS A N 1
ATOM 597 C CA . HIS A 1 73 ? -3.642 5.607 9.810 1.00 93.31 73 HIS A CA 1
ATOM 598 C C . HIS A 1 73 ? -2.363 5.480 8.970 1.00 93.31 73 HIS A C 1
ATOM 600 O O . HIS A 1 73 ? -2.377 5.655 7.751 1.00 93.31 73 HIS A O 1
ATOM 606 N N . GLN A 1 74 ? -1.241 5.148 9.610 1.00 95.06 74 GLN A N 1
ATOM 607 C CA . GLN A 1 74 ? 0.045 5.046 8.934 1.00 95.06 74 GLN A CA 1
ATOM 608 C C . GLN A 1 74 ? 0.058 3.921 7.901 1.00 95.06 74 GLN A C 1
ATOM 610 O O . GLN A 1 74 ? -0.317 2.779 8.180 1.00 95.06 74 GLN A O 1
ATOM 615 N N . VAL A 1 75 ? 0.611 4.235 6.736 1.00 97.00 75 VAL A N 1
ATOM 616 C CA . VAL A 1 75 ? 0.919 3.273 5.686 1.00 97.00 75 VAL A CA 1
ATOM 617 C C . VAL A 1 75 ? 2.399 3.358 5.357 1.00 97.00 75 VAL A C 1
ATOM 619 O O 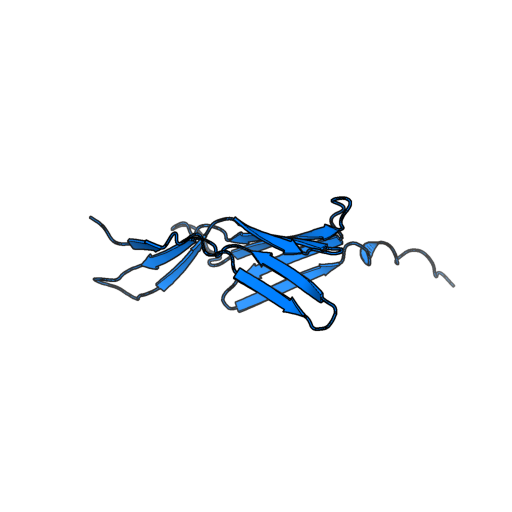. VAL A 1 75 ? 2.951 4.439 5.163 1.00 97.00 75 VAL A O 1
ATOM 622 N N . HIS A 1 76 ? 3.046 2.201 5.272 1.00 97.56 76 HIS A N 1
ATOM 623 C CA . HIS A 1 76 ? 4.416 2.076 4.790 1.00 97.56 76 HIS A CA 1
ATOM 624 C C . HIS A 1 76 ? 4.488 1.012 3.707 1.00 97.56 76 HIS A C 1
ATOM 626 O O . HIS A 1 76 ? 3.873 -0.045 3.835 1.00 97.56 76 HIS A O 1
ATOM 632 N N . GLY A 1 77 ? 5.257 1.245 2.655 1.00 97.75 77 GLY A N 1
ATOM 633 C CA . GLY A 1 77 ? 5.313 0.322 1.541 1.00 97.75 77 GLY A CA 1
ATOM 634 C C . GLY A 1 77 ? 6.561 0.420 0.692 1.00 97.75 77 GLY A C 1
ATOM 635 O O . GLY A 1 77 ? 7.434 1.260 0.901 1.00 97.75 77 GLY A O 1
ATOM 636 N N . SER A 1 78 ? 6.639 -0.476 -0.279 1.00 97.44 78 SER A N 1
ATOM 637 C CA . SER A 1 78 ? 7.735 -0.538 -1.234 1.00 97.44 78 SER A CA 1
ATOM 638 C C . SER A 1 78 ? 7.243 -0.955 -2.608 1.00 97.44 78 SER A C 1
ATOM 640 O O . SER A 1 78 ? 6.311 -1.751 -2.729 1.00 97.44 78 SER A O 1
ATOM 642 N N . VAL A 1 79 ? 7.906 -0.421 -3.631 1.00 97.00 79 VAL A N 1
ATOM 643 C CA . VAL A 1 79 ? 7.738 -0.820 -5.029 1.00 97.00 79 VAL A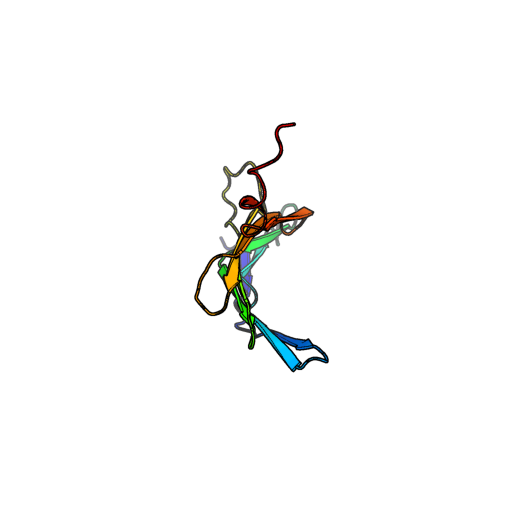 CA 1
ATOM 644 C C . VAL A 1 79 ? 8.985 -1.580 -5.451 1.00 97.00 79 VAL A C 1
ATOM 646 O O . VAL A 1 79 ? 10.106 -1.122 -5.206 1.00 97.00 79 VAL A O 1
ATOM 649 N N . GLN A 1 80 ? 8.796 -2.741 -6.062 1.00 95.94 80 GLN A N 1
ATOM 650 C CA . GLN A 1 80 ? 9.866 -3.604 -6.547 1.00 95.94 80 GLN A CA 1
ATOM 651 C C . GLN A 1 80 ? 9.721 -3.831 -8.044 1.00 95.94 80 GLN A C 1
ATOM 653 O O . GLN A 1 80 ? 8.601 -3.928 -8.543 1.00 95.94 80 GLN A O 1
ATOM 658 N N . ASP A 1 81 ? 10.851 -3.929 -8.741 1.00 94.38 81 ASP A N 1
ATOM 659 C CA . ASP A 1 81 ? 10.880 -4.416 -10.116 1.00 94.38 81 ASP A CA 1
ATOM 660 C C . ASP A 1 81 ? 10.670 -5.943 -10.182 1.00 94.38 81 ASP A C 1
ATOM 662 O O . ASP A 1 81 ? 10.638 -6.640 -9.163 1.00 94.38 81 ASP A O 1
ATOM 666 N N . ARG A 1 82 ? 10.566 -6.480 -11.399 1.00 92.56 82 ARG A N 1
ATOM 667 C CA . ARG A 1 82 ? 10.431 -7.922 -11.669 1.00 92.56 82 ARG A CA 1
ATOM 668 C C . ARG A 1 82 ? 11.566 -8.798 -11.118 1.00 92.56 82 ARG A C 1
ATOM 670 O O . ARG A 1 82 ? 11.394 -10.005 -11.000 1.00 92.56 82 ARG A O 1
ATOM 677 N N . ASN A 1 83 ? 12.721 -8.212 -10.799 1.00 92.56 83 ASN A N 1
ATOM 678 C CA . ASN A 1 83 ? 13.867 -8.913 -10.217 1.00 92.56 83 ASN A CA 1
ATOM 679 C C . ASN A 1 83 ? 13.849 -8.856 -8.677 1.00 92.56 83 ASN A C 1
ATOM 681 O O . ASN A 1 83 ? 14.794 -9.309 -8.033 1.00 92.56 83 ASN A O 1
ATOM 685 N N . GLY A 1 84 ? 12.813 -8.258 -8.078 1.00 91.44 84 GLY A N 1
ATOM 686 C CA . GLY A 1 84 ? 12.710 -8.033 -6.637 1.00 91.44 84 GLY A CA 1
ATOM 687 C C . GLY A 1 84 ? 13.545 -6.852 -6.133 1.00 91.44 84 GLY A C 1
ATOM 688 O O . GLY A 1 84 ? 13.642 -6.637 -4.921 1.00 91.44 84 GLY A O 1
ATOM 689 N N . LYS A 1 85 ? 14.156 -6.055 -7.021 1.00 94.75 85 LYS A N 1
ATOM 690 C CA . LYS A 1 85 ? 14.907 -4.864 -6.614 1.00 94.75 85 LYS A CA 1
ATOM 691 C C . LYS A 1 85 ? 13.919 -3.782 -6.201 1.00 94.75 85 LYS A C 1
ATOM 693 O O . LYS A 1 85 ? 13.097 -3.333 -6.995 1.00 94.75 85 LYS A O 1
ATOM 698 N N . MET A 1 86 ? 14.036 -3.308 -4.965 1.00 95.56 86 MET A N 1
ATOM 699 C CA . MET A 1 86 ? 13.244 -2.179 -4.482 1.00 95.56 86 MET A CA 1
ATOM 700 C C . MET A 1 86 ? 13.666 -0.882 -5.181 1.00 95.56 86 MET A C 1
ATOM 702 O O . MET A 1 86 ? 14.798 -0.421 -5.017 1.00 95.56 86 MET A O 1
ATOM 706 N N . ILE A 1 87 ? 12.734 -0.288 -5.921 1.00 95.88 87 ILE A N 1
ATOM 707 C CA . ILE A 1 87 ? 12.940 0.945 -6.688 1.00 95.88 87 ILE A CA 1
ATOM 708 C C . ILE A 1 87 ? 12.339 2.175 -6.011 1.00 95.88 87 ILE A C 1
ATOM 710 O O . ILE A 1 87 ? 12.806 3.279 -6.253 1.00 95.88 87 ILE A O 1
ATOM 714 N N . ALA A 1 88 ? 11.358 2.005 -5.123 1.00 97.00 88 ALA A N 1
ATOM 715 C CA . ALA A 1 88 ? 10.794 3.110 -4.360 1.00 97.00 88 ALA A CA 1
ATOM 716 C C . ALA A 1 88 ? 10.299 2.660 -2.985 1.00 97.00 88 ALA A C 1
ATOM 718 O O . ALA A 1 88 ? 9.948 1.495 -2.778 1.00 97.00 88 ALA A O 1
ATOM 719 N N . ILE A 1 89 ? 10.258 3.609 -2.054 1.00 97.81 89 ILE A N 1
ATOM 720 C CA . ILE A 1 89 ? 9.588 3.474 -0.756 1.00 97.81 89 ILE A CA 1
ATOM 721 C C . ILE A 1 89 ? 8.353 4.365 -0.779 1.00 97.81 89 ILE A C 1
ATOM 723 O O . ILE A 1 89 ? 8.437 5.496 -1.249 1.00 97.81 89 ILE A O 1
ATOM 727 N N . LEU A 1 90 ? 7.244 3.866 -0.243 1.00 98.06 90 LEU A N 1
ATOM 728 C CA . LEU A 1 90 ? 5.989 4.588 -0.053 1.00 98.06 90 LEU A CA 1
ATOM 729 C C . LEU A 1 90 ? 5.758 4.794 1.446 1.00 98.06 90 LEU A C 1
ATOM 731 O O . LEU A 1 90 ? 6.003 3.885 2.239 1.00 98.06 90 LEU A O 1
ATOM 735 N N . PHE A 1 91 ? 5.290 5.967 1.855 1.00 97.50 91 PHE A N 1
ATOM 736 C CA . PHE A 1 91 ? 4.964 6.241 3.255 1.00 97.50 91 PHE A CA 1
ATOM 737 C C . PHE A 1 91 ? 3.958 7.382 3.380 1.00 97.50 91 PHE A C 1
ATOM 739 O O . PHE A 1 91 ? 3.893 8.252 2.517 1.00 97.50 91 PHE A O 1
ATOM 746 N N . GLY A 1 92 ? 3.197 7.400 4.467 1.00 96.94 92 GLY A N 1
ATOM 747 C CA . GLY A 1 92 ? 2.244 8.467 4.747 1.00 96.94 92 GLY A CA 1
ATOM 748 C C . GLY A 1 92 ? 1.079 7.969 5.583 1.00 96.94 92 GLY A C 1
ATOM 749 O O . GLY A 1 92 ? 1.221 7.001 6.336 1.00 96.94 92 GLY A O 1
ATOM 750 N N . LYS A 1 93 ? -0.070 8.621 5.431 1.00 95.94 93 LYS A N 1
ATOM 751 C CA . LYS A 1 93 ? -1.336 8.185 6.011 1.00 95.94 93 LYS A CA 1
ATOM 752 C C . LYS A 1 93 ? -2.374 7.994 4.917 1.00 95.94 93 LYS A C 1
ATOM 754 O O . LYS A 1 93 ? -2.441 8.790 3.983 1.00 95.94 93 LYS A O 1
ATOM 759 N N . TRP A 1 94 ? -3.185 6.948 5.034 1.00 94.44 94 TRP A N 1
ATOM 760 C CA . TRP A 1 94 ? -4.165 6.617 3.996 1.00 94.44 94 TRP A CA 1
ATOM 761 C C . TRP A 1 94 ? -5.317 7.629 3.890 1.00 94.44 94 TRP A C 1
ATOM 763 O O . TRP A 1 94 ? -5.964 7.681 2.848 1.00 94.44 94 TRP A O 1
ATOM 773 N N . ASP A 1 95 ? -5.566 8.417 4.935 1.00 93.50 95 ASP A N 1
ATOM 774 C CA . ASP A 1 95 ? -6.642 9.410 5.024 1.00 93.50 95 ASP A CA 1
ATOM 775 C C . ASP A 1 95 ? -6.185 10.861 4.798 1.00 93.50 95 ASP A C 1
ATOM 777 O O . ASP A 1 95 ? -7.025 11.742 4.636 1.00 93.50 95 ASP A O 1
ATOM 781 N N . GLU A 1 96 ? -4.873 11.115 4.771 1.00 95.69 96 GLU A N 1
ATOM 782 C CA . GLU A 1 96 ? -4.301 12.448 4.539 1.00 95.69 96 GLU A CA 1
ATOM 783 C C . GLU A 1 96 ? -3.505 12.481 3.227 1.00 95.69 96 GLU A C 1
ATOM 785 O O . GLU A 1 96 ? -3.977 12.989 2.210 1.00 95.69 96 GLU A O 1
ATOM 790 N N . SER A 1 97 ? -2.282 11.944 3.237 1.00 96.75 97 SER A N 1
ATOM 791 C CA . SER A 1 97 ? -1.386 11.958 2.084 1.00 96.75 97 SER A CA 1
ATOM 792 C C . SER A 1 97 ? -0.439 10.763 2.072 1.00 96.75 97 SER A C 1
ATOM 794 O O . SER A 1 97 ? 0.046 10.298 3.105 1.00 96.75 97 SER A O 1
ATOM 796 N N . MET A 1 98 ? -0.119 10.313 0.860 1.00 97.06 98 MET A N 1
ATOM 797 C CA . MET A 1 98 ? 0.926 9.331 0.586 1.00 97.06 98 MET A CA 1
ATOM 798 C C . MET A 1 98 ? 2.067 9.995 -0.184 1.00 97.06 98 MET A C 1
ATOM 800 O O . MET A 1 98 ? 1.841 10.768 -1.114 1.00 97.06 98 MET A O 1
ATOM 804 N N . HIS A 1 99 ? 3.297 9.662 0.187 1.00 97.62 99 HIS A N 1
ATOM 805 C CA . HIS A 1 99 ? 4.531 10.149 -0.419 1.00 97.62 99 HIS A CA 1
ATOM 806 C C . HIS A 1 99 ? 5.388 8.974 -0.883 1.00 97.62 99 HIS A C 1
ATOM 808 O O . HIS A 1 99 ? 5.248 7.849 -0.392 1.00 97.62 99 HIS A O 1
ATOM 814 N N . TYR A 1 100 ? 6.301 9.239 -1.817 1.00 96.69 100 TYR A N 1
ATOM 815 C CA . TYR A 1 100 ? 7.268 8.251 -2.271 1.00 96.69 100 TYR A CA 1
ATOM 816 C C . TYR A 1 100 ? 8.673 8.836 -2.385 1.00 96.69 100 TYR A C 1
ATOM 818 O O . TYR A 1 100 ? 8.851 10.033 -2.602 1.00 96.69 100 TYR A O 1
ATOM 826 N N . VAL A 1 101 ? 9.673 7.968 -2.248 1.00 96.50 101 VAL A N 1
ATOM 827 C CA . VAL A 1 101 ? 11.078 8.280 -2.528 1.00 96.50 101 VAL A CA 1
ATOM 828 C C . VAL A 1 101 ? 11.596 7.270 -3.538 1.00 96.50 101 VAL A C 1
ATOM 830 O O . VAL A 1 101 ? 11.612 6.067 -3.263 1.00 96.50 101 VAL A O 1
ATOM 833 N N . ASP A 1 102 ? 12.020 7.771 -4.697 1.00 94.06 102 ASP A N 1
ATOM 834 C CA . ASP A 1 102 ? 12.683 6.986 -5.736 1.00 94.06 102 ASP A CA 1
ATOM 835 C C . ASP A 1 102 ? 14.123 6.658 -5.311 1.00 94.06 102 ASP A C 1
ATOM 837 O O . ASP A 1 102 ? 14.935 7.544 -5.035 1.00 94.06 102 ASP A O 1
ATOM 841 N N . ARG A 1 103 ? 14.452 5.366 -5.269 1.00 87.31 103 ARG A N 1
ATOM 842 C CA . ARG A 1 103 ? 15.797 4.878 -4.938 1.00 87.31 103 ARG A CA 1
ATOM 843 C C . ARG A 1 103 ? 16.757 4.874 -6.122 1.00 87.31 103 ARG A C 1
ATOM 845 O O . ARG A 1 103 ? 17.964 4.773 -5.916 1.00 87.31 103 ARG A O 1
ATOM 852 N N . ASN A 1 104 ? 16.269 4.982 -7.350 1.00 76.56 104 ASN A N 1
ATOM 853 C CA . ASN A 1 104 ? 17.128 5.110 -8.523 1.00 76.56 104 ASN A CA 1
ATOM 854 C C . ASN A 1 104 ? 17.679 6.541 -8.667 1.00 76.56 104 ASN A C 1
ATOM 856 O O . ASN A 1 104 ? 18.752 6.725 -9.242 1.00 76.56 104 ASN A O 1
ATOM 860 N N . CYS A 1 105 ? 17.008 7.547 -8.094 1.00 59.41 105 CYS A N 1
ATOM 861 C CA . CYS A 1 105 ? 17.457 8.943 -8.129 1.00 59.41 105 CYS A CA 1
ATOM 862 C C . CYS A 1 105 ? 18.576 9.272 -7.121 1.00 59.41 105 CYS A C 1
ATOM 864 O O . CYS A 1 105 ? 19.351 10.196 -7.359 1.00 59.41 105 CYS A O 1
ATOM 866 N N . SER A 1 106 ? 18.751 8.495 -6.045 1.00 56.12 106 SER A N 1
ATOM 867 C CA . SER A 1 106 ? 19.803 8.744 -5.038 1.00 56.12 106 SER A CA 1
ATOM 868 C C . SER A 1 106 ? 21.239 8.458 -5.521 1.00 56.12 106 SER A C 1
ATOM 870 O O . SER A 1 106 ? 22.183 8.623 -4.754 1.00 56.12 106 SER A O 1
ATOM 872 N N . GLY A 1 107 ? 21.421 8.022 -6.776 1.00 50.62 107 GLY A N 1
ATOM 873 C CA . GLY A 1 107 ? 22.727 7.755 -7.394 1.00 50.62 107 GLY A CA 1
ATOM 874 C C . GLY A 1 107 ? 23.271 8.861 -8.312 1.00 50.62 107 GLY A C 1
ATOM 875 O O . GLY A 1 107 ? 24.431 8.784 -8.711 1.00 50.62 107 GLY A O 1
ATOM 876 N N . LYS A 1 108 ? 22.489 9.898 -8.650 1.00 48.72 108 LYS A N 1
ATOM 877 C CA . LYS A 1 108 ? 22.960 11.032 -9.472 1.00 48.72 108 LYS A CA 1
ATOM 878 C C . LYS A 1 108 ? 23.328 12.222 -8.586 1.00 48.72 108 LYS A C 1
ATOM 880 O O . LYS A 1 108 ? 22.625 13.220 -8.531 1.00 48.72 108 LYS A O 1
ATOM 885 N N . GLY A 1 109 ? 24.438 12.077 -7.871 1.00 46.78 109 GLY A N 1
ATOM 886 C CA . GLY A 1 109 ? 24.976 13.097 -6.971 1.00 46.78 109 GLY A CA 1
ATOM 887 C C . GLY A 1 109 ? 26.467 12.908 -6.714 1.00 46.78 109 GLY A C 1
ATOM 888 O O . GLY A 1 109 ? 26.903 12.939 -5.570 1.00 46.78 109 GLY A O 1
ATOM 889 N N . LYS A 1 110 ? 27.247 12.647 -7.768 1.00 48.38 110 LYS A N 1
ATOM 890 C CA . LYS A 1 110 ? 28.702 12.835 -7.759 1.00 48.38 110 LYS A CA 1
ATOM 891 C C . LYS A 1 110 ? 29.133 13.440 -9.089 1.00 48.38 110 LYS A C 1
ATOM 893 O O . LYS A 1 110 ? 28.968 12.805 -10.125 1.00 48.38 110 LYS A O 1
ATOM 898 N N . GLY A 1 111 ? 29.704 14.639 -9.013 1.00 43.34 111 GLY A N 1
ATOM 899 C CA . GLY A 1 111 ? 30.438 15.278 -10.101 1.00 43.34 111 GLY A CA 1
ATOM 900 C C . GLY A 1 111 ? 29.804 16.574 -10.585 1.00 43.34 111 GLY A C 1
ATOM 901 O O . GLY A 1 111 ? 28.968 16.533 -11.476 1.00 43.34 111 GLY A O 1
ATOM 902 N N . LEU A 1 112 ? 30.235 17.693 -10.001 1.00 36.34 112 LEU A N 1
ATOM 903 C CA . LEU A 1 112 ? 30.681 18.897 -10.713 1.00 36.34 112 LEU A CA 1
ATOM 904 C C . LEU A 1 112 ? 31.222 19.881 -9.664 1.00 36.34 112 LEU A C 1
ATOM 906 O O . LEU A 1 112 ? 30.502 20.723 -9.141 1.00 36.34 112 LEU A O 1
ATOM 910 N N . GLU A 1 113 ? 32.501 19.703 -9.325 1.00 41.78 113 GLU A N 1
ATOM 911 C CA . GLU A 1 113 ? 33.367 20.837 -9.005 1.00 41.78 113 GLU A CA 1
ATOM 912 C C . GLU A 1 113 ? 33.837 21.431 -10.338 1.00 41.78 113 GLU A C 1
ATOM 914 O O . GLU A 1 113 ? 34.385 20.712 -11.179 1.00 41.78 113 GLU A O 1
ATOM 919 N N . SER A 1 114 ? 33.604 22.726 -10.529 1.00 46.06 114 SER A N 1
ATOM 920 C CA . SER A 1 114 ? 34.470 23.682 -11.233 1.00 46.06 114 SER A CA 1
ATOM 921 C C . SER A 1 114 ? 34.048 25.083 -10.817 1.00 46.06 114 SER A C 1
ATOM 923 O O . SER A 1 114 ? 32.827 25.350 -10.869 1.00 46.06 114 SER A O 1
#

Organism: NCBI:txid714518

Secondary structure (DSSP, 8-state):
---EEEE----EEEEE-TT--EEEEEPPEEEEE-SSSS--EEEEEEEEEEEESSSEEEEEEEPPPPTT-SS-SEEEEEEEETTS-EEE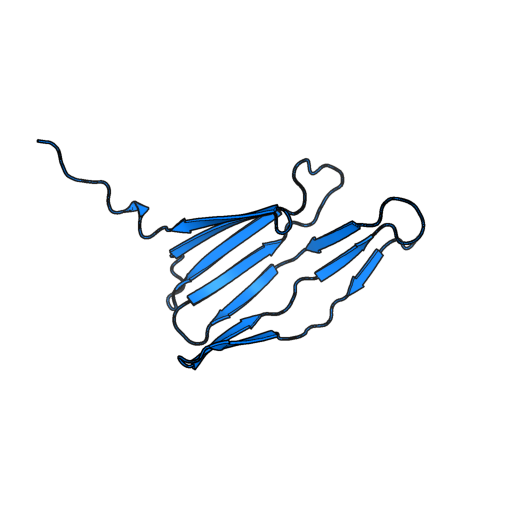EEEEETTS-EEEEESSGGG-------

Foldseek 3Di:
DDFKDKDPDQDWDWDADPVRKIKIKGAAIKIWGDPPHDDIDIAGADKIWIDIPDFKIKIKGFDDDDPPDPDHQKIWMFMATPVRHTQKIWIDGPVPDIDMDGPVVVPPPDDDDD

InterPro domains:
  IPR000648 Oxysterol-binding protein [PF01237] (1-107)
  IPR000648 Oxysterol-binding protein [PTHR10972] (1-99)
  IPR037239 Oxysterol-binding protein superfamily [SSF144000] (5-104)

pLDDT: mean 84.54, std 16.32, range [36.34, 98.06]